Protein AF-A0A519S2W3-F1 (afdb_monomer_lite)

Radius of gyration: 10.27 Å; chains: 1; bounding box: 28×13×24 Å

Sequence (46 aa):
GGTIRALVCYCLEMPLRNAFRLQIDYASVTRIRLEHGRWQLVGLNQ

pLDDT: mean 94.49, std 3.59, range [72.38, 97.12]

Secondary structure (DSSP, 8-state):
-HHHHHHHHHHTT--GGGGGG----TT---EEEEETTEEEEEES--

Structure (mmCIF, N/CA/C/O backbone):
data_AF-A0A519S2W3-F1
#
_entry.id   AF-A0A519S2W3-F1
#
loop_
_atom_site.group_PDB
_atom_site.id
_atom_site.type_symbol
_atom_site.label_atom_id
_atom_site.label_alt_id
_atom_site.label_comp_id
_atom_site.label_asym_id
_atom_site.label_entity_id
_atom_site.label_seq_id
_atom_site.pdbx_PDB_ins_code
_atom_site.Cartn_x
_atom_site.Cartn_y
_atom_site.Cartn_z
_atom_site.occupancy
_atom_site.B_iso_or_equiv
_atom_site.auth_seq_id
_atom_site.auth_comp_id
_atom_site.auth_asym_id
_atom_site.auth_atom_id
_atom_site.pdbx_PDB_model_num
ATOM 1 N N . GLY A 1 1 ? 8.312 2.772 -2.449 1.00 72.38 1 GLY A N 1
ATOM 2 C CA . GLY A 1 1 ? 7.788 1.524 -1.853 1.00 72.38 1 GLY A CA 1
ATOM 3 C C . GLY A 1 1 ? 7.250 1.689 -0.437 1.00 72.38 1 GLY A C 1
ATOM 4 O O . GLY A 1 1 ? 6.168 1.187 -0.173 1.00 72.38 1 GLY A O 1
ATOM 5 N N . GLY A 1 2 ? 7.961 2.372 0.475 1.00 88.75 2 GLY A N 1
ATOM 6 C CA . GLY A 1 2 ? 7.583 2.450 1.901 1.00 88.75 2 GLY A CA 1
ATOM 7 C C . GLY A 1 2 ? 6.165 2.967 2.170 1.00 88.75 2 GLY A C 1
ATOM 8 O O . GLY A 1 2 ? 5.391 2.286 2.833 1.00 88.75 2 GLY A O 1
ATOM 9 N N . THR A 1 3 ? 5.791 4.107 1.584 1.00 94.19 3 THR A N 1
ATOM 10 C CA . THR A 1 3 ? 4.448 4.692 1.751 1.00 94.19 3 THR A CA 1
ATOM 11 C C . THR A 1 3 ? 3.340 3.780 1.230 1.00 94.19 3 THR A C 1
ATOM 13 O O . THR A 1 3 ? 2.336 3.602 1.905 1.00 94.19 3 THR A O 1
ATOM 16 N N . ILE A 1 4 ? 3.541 3.143 0.069 1.00 94.69 4 ILE A N 1
ATOM 17 C CA . ILE A 1 4 ? 2.568 2.198 -0.505 1.00 94.69 4 ILE A CA 1
ATOM 18 C C . ILE A 1 4 ? 2.381 1.003 0.437 1.00 94.69 4 ILE A C 1
ATOM 20 O O . ILE A 1 4 ? 1.254 0.634 0.737 1.00 94.69 4 ILE A O 1
ATOM 24 N N . ARG A 1 5 ? 3.470 0.437 0.976 1.00 95.75 5 ARG A N 1
ATOM 25 C CA . ARG A 1 5 ? 3.403 -0.674 1.943 1.00 95.75 5 ARG A CA 1
ATOM 26 C C . ARG A 1 5 ? 2.674 -0.274 3.227 1.00 95.75 5 ARG A C 1
ATOM 28 O O . ARG A 1 5 ? 1.851 -1.039 3.713 1.00 95.75 5 ARG A O 1
ATOM 35 N N . ALA A 1 6 ? 2.949 0.921 3.754 1.00 96.19 6 ALA A N 1
ATOM 36 C CA . ALA A 1 6 ? 2.269 1.444 4.938 1.00 96.19 6 ALA A CA 1
ATOM 37 C C . ALA A 1 6 ? 0.768 1.652 4.686 1.00 96.19 6 ALA A C 1
ATOM 39 O O . ALA A 1 6 ? -0.044 1.256 5.517 1.00 96.19 6 ALA A O 1
ATOM 40 N N . LEU A 1 7 ? 0.403 2.200 3.522 1.00 95.88 7 LEU A N 1
ATOM 41 C CA . LEU A 1 7 ? -0.989 2.383 3.111 1.00 95.88 7 LEU A CA 1
ATOM 42 C C . LEU A 1 7 ? -1.712 1.039 2.966 1.00 95.88 7 LEU A C 1
ATOM 44 O O . LEU A 1 7 ? -2.812 0.883 3.479 1.00 95.88 7 LEU A O 1
ATOM 48 N N . VAL A 1 8 ? -1.080 0.051 2.329 1.00 95.62 8 VAL A N 1
ATOM 49 C CA . VAL A 1 8 ? -1.639 -1.303 2.196 1.00 95.62 8 VAL A CA 1
ATOM 50 C C . VAL A 1 8 ? -1.835 -1.948 3.569 1.00 95.62 8 VAL A C 1
ATOM 52 O O . VAL A 1 8 ? -2.903 -2.499 3.821 1.00 95.62 8 VAL A O 1
ATOM 55 N N . CYS A 1 9 ? -0.862 -1.842 4.482 1.00 96.06 9 CYS A N 1
ATOM 56 C CA . CYS A 1 9 ? -1.036 -2.319 5.855 1.00 96.06 9 CYS A CA 1
ATOM 57 C C . CYS A 1 9 ? -2.188 -1.611 6.572 1.00 96.06 9 CYS A C 1
ATOM 59 O O . CYS A 1 9 ? -2.981 -2.283 7.219 1.00 96.06 9 CYS A O 1
ATOM 61 N N . TYR A 1 10 ? -2.300 -0.287 6.436 1.00 96.06 10 TYR A N 1
ATOM 62 C CA . TYR A 1 10 ? -3.386 0.486 7.035 1.00 96.06 10 TYR A CA 1
ATOM 63 C C . TYR A 1 10 ? -4.756 0.047 6.509 1.00 96.06 10 TYR A C 1
ATOM 65 O O . TYR A 1 10 ? -5.639 -0.263 7.302 1.00 96.06 10 TYR A O 1
ATOM 73 N N . CYS A 1 11 ? -4.919 -0.043 5.185 1.00 95.62 11 CYS A N 1
ATOM 74 C CA . CYS A 1 11 ? -6.172 -0.474 4.573 1.00 95.62 11 CYS A CA 1
ATOM 75 C C . CYS A 1 11 ? -6.556 -1.885 5.024 1.00 95.62 11 CYS A C 1
ATOM 77 O O . CYS A 1 11 ? -7.702 -2.118 5.380 1.00 95.62 11 CYS A O 1
ATOM 79 N N . LEU A 1 12 ? -5.603 -2.816 5.057 1.00 94.88 12 LEU A N 1
ATOM 80 C CA . LEU A 1 12 ? -5.854 -4.204 5.450 1.00 94.88 12 LEU A CA 1
ATOM 81 C C . LEU A 1 12 ? -5.865 -4.429 6.972 1.00 94.88 12 LEU A C 1
ATOM 83 O O . LEU A 1 12 ? -5.839 -5.580 7.404 1.00 94.88 12 LEU A O 1
ATOM 87 N N . GLU A 1 13 ? -5.852 -3.359 7.773 1.00 94.94 13 GLU A N 1
ATOM 88 C CA . GLU A 1 13 ? -5.819 -3.412 9.242 1.00 94.94 13 GLU A CA 1
ATOM 89 C C . GLU A 1 13 ? -4.675 -4.295 9.790 1.00 94.94 13 GLU A C 1
ATOM 91 O O . GLU A 1 13 ? -4.764 -4.925 10.844 1.00 94.94 13 GLU A O 1
ATOM 96 N N . MET A 1 14 ? -3.557 -4.348 9.061 1.00 95.12 14 MET A N 1
ATOM 97 C CA . MET A 1 14 ? -2.376 -5.124 9.422 1.00 95.12 14 MET A CA 1
ATOM 98 C C . MET A 1 14 ? -1.383 -4.280 10.229 1.00 95.12 14 MET A C 1
ATOM 100 O O . MET A 1 14 ? -1.168 -3.104 9.925 1.00 95.12 14 MET A O 1
ATOM 104 N N . PRO A 1 15 ? -0.664 -4.881 11.195 1.00 96.56 15 PRO A N 1
ATOM 105 C CA . PRO A 1 15 ? 0.415 -4.195 11.894 1.00 96.56 15 PRO A CA 1
ATOM 106 C C . PRO A 1 15 ? 1.487 -3.672 10.928 1.00 96.56 15 PRO A C 1
ATOM 108 O O . PRO A 1 15 ? 1.932 -4.396 10.038 1.00 96.56 15 PRO A O 1
ATOM 111 N N . LEU A 1 16 ? 1.993 -2.453 11.155 1.00 95.25 16 LEU A N 1
ATOM 112 C CA . LEU A 1 16 ? 2.977 -1.812 10.267 1.00 95.25 16 LEU A CA 1
ATOM 113 C C . LEU A 1 16 ? 4.271 -2.627 10.086 1.00 95.25 16 LEU A C 1
ATOM 115 O O . LEU A 1 16 ? 4.905 -2.549 9.040 1.00 95.25 16 LEU A O 1
ATOM 119 N N . ARG A 1 17 ? 4.649 -3.475 11.053 1.00 95.25 17 ARG A N 1
ATOM 120 C CA . ARG A 1 17 ? 5.789 -4.406 10.911 1.00 95.25 17 ARG A CA 1
ATOM 121 C C . ARG A 1 17 ? 5.661 -5.331 9.690 1.00 95.25 17 ARG A C 1
ATOM 123 O O . ARG A 1 17 ? 6.668 -5.795 9.163 1.00 95.25 17 ARG A O 1
ATOM 130 N N . ASN A 1 18 ? 4.438 -5.584 9.221 1.00 95.19 18 ASN A N 1
ATOM 131 C CA . ASN A 1 18 ? 4.169 -6.380 8.029 1.00 95.19 18 ASN A CA 1
ATOM 132 C C . ASN A 1 18 ? 4.538 -5.635 6.735 1.00 95.19 18 ASN A C 1
ATOM 134 O O . ASN A 1 18 ? 4.764 -6.289 5.720 1.00 95.19 18 ASN A O 1
ATOM 138 N N . ALA A 1 19 ? 4.691 -4.305 6.765 1.00 94.94 19 ALA A N 1
ATOM 139 C CA . ALA A 1 19 ? 5.087 -3.507 5.606 1.00 94.94 19 ALA A CA 1
ATOM 140 C C . ALA A 1 19 ? 6.433 -3.96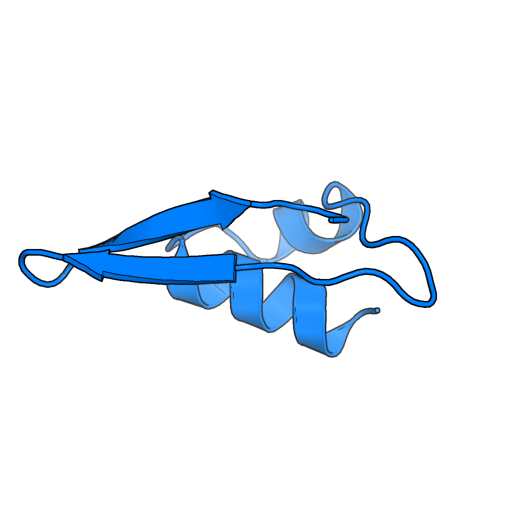1 5.027 1.00 94.94 19 ALA A C 1
ATOM 142 O O . ALA A 1 19 ?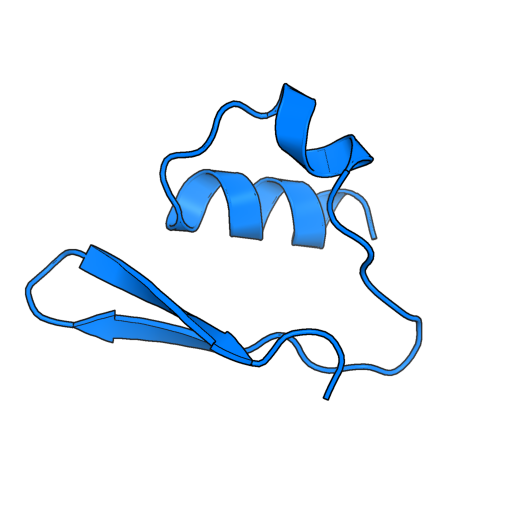 6.602 -3.985 3.813 1.00 94.94 19 ALA A O 1
ATOM 143 N N . PHE A 1 20 ? 7.376 -4.395 5.867 1.00 93.06 20 PHE A N 1
ATOM 144 C CA . PHE A 1 20 ? 8.670 -4.916 5.410 1.00 93.06 20 PHE A CA 1
ATOM 145 C C . PHE A 1 20 ? 8.572 -6.275 4.707 1.00 93.06 20 PHE A C 1
ATOM 147 O O . PHE A 1 20 ? 9.483 -6.643 3.973 1.00 93.06 20 PHE A O 1
ATOM 154 N N . ARG A 1 21 ? 7.467 -7.003 4.906 1.00 92.62 21 ARG A N 1
ATOM 155 C CA . ARG A 1 21 ? 7.186 -8.294 4.259 1.00 92.62 21 ARG A CA 1
ATOM 156 C C . ARG A 1 21 ? 6.370 -8.137 2.970 1.00 92.62 21 ARG A C 1
ATOM 158 O O . ARG A 1 21 ? 6.273 -9.091 2.209 1.00 92.62 21 ARG A O 1
ATOM 165 N N . LEU A 1 22 ? 5.791 -6.959 2.722 1.00 92.75 22 LEU A N 1
ATOM 166 C CA . LEU A 1 22 ? 5.063 -6.641 1.492 1.00 92.75 22 LEU A CA 1
ATOM 167 C C . LEU A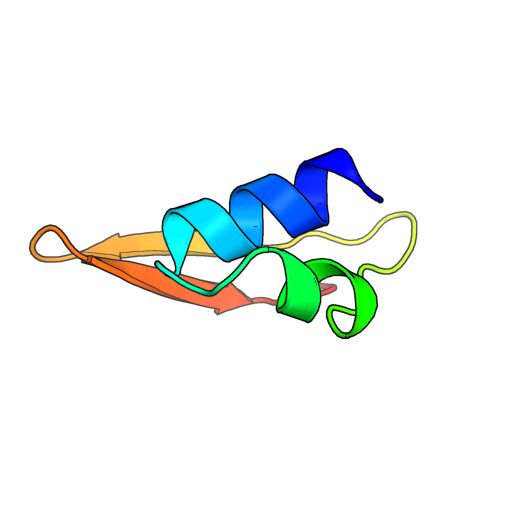 1 22 ? 6.045 -6.326 0.361 1.00 92.75 22 LEU A C 1
ATOM 169 O O . LEU A 1 22 ? 6.655 -5.251 0.311 1.00 92.75 22 LEU A O 1
ATOM 173 N N . GLN A 1 23 ? 6.167 -7.255 -0.580 1.00 93.69 23 GLN A N 1
ATOM 174 C CA . GLN A 1 23 ? 6.884 -7.010 -1.820 1.00 93.69 23 GLN A CA 1
ATOM 175 C C . GLN A 1 23 ? 6.016 -6.140 -2.733 1.00 93.69 23 GLN A C 1
ATOM 177 O O . GLN A 1 23 ? 4.931 -6.543 -3.133 1.00 93.69 23 GLN A O 1
ATOM 182 N N . ILE A 1 24 ? 6.500 -4.931 -3.017 1.00 93.75 24 ILE A N 1
ATOM 183 C CA . ILE A 1 24 ? 5.895 -3.990 -3.962 1.00 93.75 24 ILE A CA 1
ATOM 184 C C . ILE A 1 24 ? 6.944 -3.752 -5.036 1.00 93.75 24 ILE A C 1
ATOM 186 O O . ILE A 1 24 ? 7.983 -3.152 -4.731 1.00 93.75 24 ILE A O 1
ATOM 190 N N . ASP A 1 25 ? 6.685 -4.258 -6.235 1.00 95.38 25 ASP A N 1
ATOM 191 C CA . ASP A 1 25 ? 7.629 -4.211 -7.348 1.00 95.38 25 ASP A CA 1
ATOM 192 C C . ASP A 1 25 ? 7.577 -2.844 -8.040 1.00 95.38 25 ASP A C 1
ATOM 194 O O . ASP A 1 25 ? 6.562 -2.136 -8.012 1.00 95.38 25 ASP A O 1
ATOM 198 N N . TYR A 1 26 ? 8.693 -2.429 -8.636 1.00 94.50 26 TYR A N 1
ATOM 199 C CA . TYR A 1 26 ? 8.740 -1.172 -9.378 1.00 94.50 26 TYR A CA 1
ATOM 200 C C . TYR A 1 26 ? 7.866 -1.254 -10.635 1.00 94.50 26 TYR A C 1
ATOM 202 O O . TYR A 1 26 ? 7.760 -2.315 -11.240 1.00 94.50 26 TYR A O 1
ATOM 210 N N . ALA A 1 27 ? 7.261 -0.126 -11.022 1.00 94.88 27 ALA A N 1
ATOM 211 C CA . ALA A 1 27 ? 6.368 -0.028 -12.181 1.00 94.88 27 ALA A CA 1
ATOM 212 C C . ALA A 1 27 ? 5.167 -0.999 -12.157 1.00 94.88 27 ALA A C 1
ATO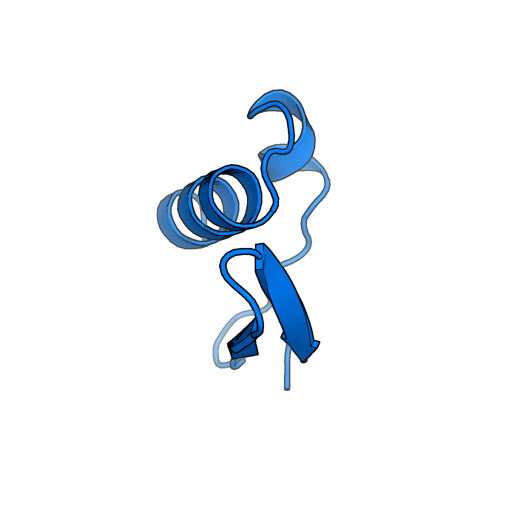M 214 O O . ALA A 1 27 ? 4.611 -1.314 -13.204 1.00 94.88 27 ALA A O 1
ATOM 215 N N . SER A 1 28 ? 4.755 -1.438 -10.966 1.00 95.50 28 SER A N 1
ATOM 216 C CA . SER A 1 28 ? 3.603 -2.316 -10.770 1.00 95.50 28 SER A CA 1
ATOM 217 C C . SER A 1 28 ? 2.422 -1.589 -10.120 1.00 95.50 28 SER A C 1
ATOM 219 O O . SER A 1 28 ? 2.566 -0.513 -9.528 1.00 95.50 28 SER A O 1
ATOM 221 N N . VAL A 1 29 ? 1.240 -2.192 -10.207 1.00 95.38 29 VAL A N 1
ATOM 222 C CA . VAL A 1 29 ? -0.020 -1.686 -9.666 1.00 95.38 29 VAL A 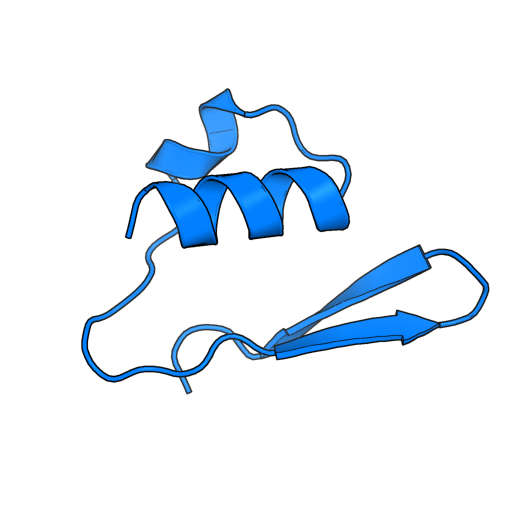CA 1
ATOM 223 C C . VAL A 1 29 ? -0.515 -2.603 -8.549 1.00 95.38 29 VAL A C 1
ATOM 225 O O . VAL A 1 29 ? -0.665 -3.812 -8.709 1.00 95.38 29 VAL A O 1
ATOM 228 N N . THR A 1 30 ? -0.838 -2.008 -7.400 1.00 95.62 30 THR A N 1
ATOM 229 C CA . THR A 1 30 ? -1.549 -2.682 -6.302 1.00 95.62 30 THR A CA 1
ATOM 230 C C . THR A 1 30 ? -2.983 -2.171 -6.254 1.00 95.62 30 THR A C 1
ATOM 232 O O . THR A 1 30 ? -3.206 -0.965 -6.162 1.00 95.62 30 THR A O 1
ATOM 235 N N . ARG A 1 31 ? -3.963 -3.076 -6.322 1.00 96.62 31 ARG A N 1
ATOM 236 C CA . ARG A 1 31 ? -5.393 -2.753 -6.272 1.00 96.62 31 ARG A CA 1
ATOM 237 C C . ARG A 1 31 ? -6.000 -3.249 -4.970 1.00 96.62 31 ARG A C 1
ATOM 239 O O . ARG A 1 31 ? -5.931 -4.432 -4.644 1.00 96.62 31 ARG A O 1
ATOM 246 N N . ILE A 1 32 ? -6.656 -2.335 -4.275 1.00 95.62 32 ILE A N 1
ATOM 247 C CA . ILE A 1 32 ? -7.442 -2.571 -3.065 1.00 95.62 32 ILE A CA 1
ATOM 248 C C . ILE A 1 32 ? -8.858 -2.066 -3.319 1.00 95.62 32 ILE A C 1
ATOM 250 O O . ILE A 1 32 ? -9.048 -1.074 -4.023 1.00 95.62 32 ILE A O 1
ATOM 254 N N . ARG A 1 33 ? -9.854 -2.758 -2.772 1.00 97.12 33 ARG A N 1
ATOM 255 C CA . ARG A 1 33 ? -11.269 -2.424 -2.943 1.00 97.12 33 ARG A CA 1
ATOM 256 C C . ARG A 1 33 ? -11.960 -2.364 -1.591 1.00 97.12 33 ARG A C 1
ATOM 258 O O . ARG A 1 33 ? -11.731 -3.231 -0.757 1.00 97.12 33 ARG A O 1
ATOM 265 N N . LEU A 1 34 ? -12.798 -1.353 -1.390 1.00 96.25 34 LEU A N 1
ATOM 266 C CA . LEU A 1 34 ? -13.666 -1.245 -0.224 1.00 96.25 34 LEU A CA 1
ATOM 267 C C . LEU A 1 34 ? -15.014 -1.890 -0.549 1.00 96.25 34 LEU A C 1
ATOM 269 O O . LEU A 1 34 ? -15.759 -1.368 -1.374 1.00 96.25 34 LEU A O 1
ATOM 273 N N . GLU A 1 35 ? -15.329 -3.008 0.096 1.00 95.62 35 GLU A N 1
ATOM 274 C CA . GLU A 1 35 ? -16.632 -3.668 -0.013 1.00 95.62 35 GLU A CA 1
ATOM 275 C C . GLU A 1 35 ? -17.187 -3.916 1.389 1.00 95.62 35 GLU A C 1
ATOM 277 O O . GLU A 1 35 ? -16.477 -4.389 2.276 1.00 95.62 35 GLU A O 1
ATOM 282 N N . HIS A 1 36 ? -18.459 -3.569 1.610 1.00 94.44 36 HIS A N 1
ATOM 283 C CA . HIS A 1 36 ? -19.136 -3.742 2.903 1.00 94.44 36 HIS A CA 1
ATOM 284 C C . HIS A 1 36 ? -18.362 -3.138 4.095 1.00 94.44 36 HIS A C 1
ATOM 286 O O . HIS A 1 36 ? -18.314 -3.714 5.181 1.00 94.44 36 HIS A O 1
ATOM 292 N N . GLY A 1 37 ? -17.712 -1.988 3.881 1.00 94.38 37 GLY A N 1
ATOM 293 C CA . GLY A 1 37 ? -16.923 -1.301 4.909 1.00 94.38 37 GLY A CA 1
ATOM 294 C C . GLY A 1 37 ? -15.578 -1.959 5.238 1.00 94.38 37 GLY A C 1
ATOM 295 O O . GLY A 1 37 ? -14.928 -1.531 6.185 1.00 94.38 37 GLY A O 1
ATOM 296 N N . ARG A 1 38 ? -15.139 -2.969 4.474 1.00 94.81 38 ARG A N 1
ATOM 297 C CA . ARG A 1 38 ? -13.837 -3.628 4.643 1.00 94.81 38 ARG A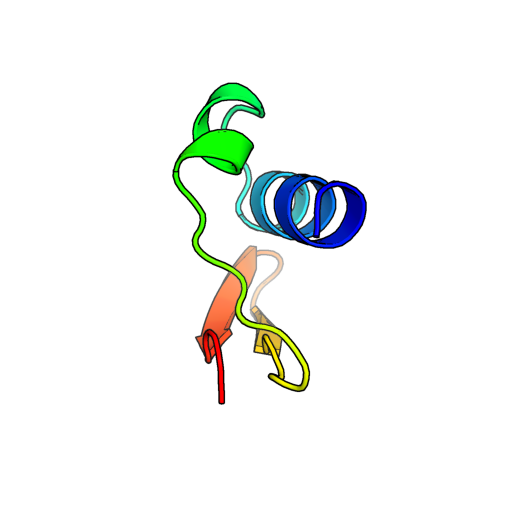 CA 1
ATOM 298 C C . ARG A 1 38 ? -12.990 -3.508 3.386 1.00 94.81 38 ARG A C 1
ATOM 300 O O . ARG A 1 38 ? -13.470 -3.742 2.277 1.00 94.81 38 ARG A O 1
ATOM 307 N N . TRP A 1 39 ? -11.717 -3.178 3.559 1.00 96.75 39 TRP A N 1
ATOM 308 C CA . TRP A 1 39 ? -10.764 -3.198 2.456 1.00 96.75 39 TRP A CA 1
ATOM 309 C C . TRP A 1 39 ? -10.326 -4.628 2.151 1.00 96.75 39 TRP A C 1
ATOM 311 O O . TRP A 1 39 ? -10.032 -5.413 3.049 1.00 96.75 39 TRP A O 1
ATOM 321 N N . GLN A 1 40 ? -10.254 -4.948 0.867 1.00 95.25 40 GLN A N 1
ATOM 322 C CA . GLN A 1 40 ? -9.816 -6.232 0.340 1.00 95.25 40 GLN A CA 1
ATOM 323 C C . GLN A 1 40 ? -8.707 -5.998 -0.678 1.00 95.25 40 GLN A C 1
ATOM 325 O O . GLN A 1 40 ? -8.819 -5.123 -1.540 1.00 95.25 40 GLN A O 1
ATOM 330 N N . LEU A 1 41 ? -7.635 -6.782 -0.594 1.00 94.50 41 LEU A N 1
ATOM 331 C CA . LEU A 1 41 ? -6.585 -6.786 -1.607 1.00 94.50 41 LEU A CA 1
ATOM 332 C C . LEU A 1 41 ? -7.085 -7.563 -2.830 1.00 94.50 41 LEU A C 1
ATOM 334 O O . LEU A 1 41 ? -7.386 -8.747 -2.726 1.00 94.50 41 LEU A O 1
ATOM 338 N N . VAL A 1 42 ? -7.172 -6.898 -3.981 1.00 96.75 42 VAL A N 1
ATOM 339 C CA . VAL A 1 42 ? -7.704 -7.476 -5.231 1.00 96.75 42 VAL A CA 1
ATOM 340 C C . VAL A 1 42 ? -6.587 -7.795 -6.226 1.00 96.75 42 VAL A C 1
ATOM 342 O O . VAL A 1 42 ? -6.735 -8.667 -7.076 1.00 96.75 42 VAL A O 1
ATOM 345 N N . GLY A 1 43 ? -5.452 -7.105 -6.126 1.00 95.56 43 GLY A N 1
ATOM 346 C CA . GLY A 1 43 ? -4.269 -7.385 -6.932 1.00 95.56 43 GLY A CA 1
ATOM 347 C C . GLY A 1 43 ? -3.024 -6.776 -6.306 1.00 95.56 43 GLY A C 1
ATOM 348 O O . GLY A 1 43 ? -3.076 -5.670 -5.772 1.00 95.56 43 GLY A O 1
ATOM 349 N N . LEU A 1 44 ? -1.909 -7.495 -6.376 1.00 94.56 44 LEU A N 1
ATOM 350 C CA . LEU A 1 44 ? -0.600 -7.059 -5.901 1.00 94.56 44 LEU A CA 1
ATOM 351 C C . LEU A 1 44 ? 0.394 -7.221 -7.051 1.00 94.56 44 LEU A C 1
ATOM 353 O O . LEU A 1 44 ? 0.415 -8.278 -7.675 1.00 94.56 44 LEU A O 1
ATOM 357 N N . ASN A 1 45 ? 1.191 -6.186 -7.305 1.00 95.38 45 ASN A N 1
ATOM 358 C CA . ASN A 1 45 ? 2.223 -6.150 -8.345 1.00 95.38 45 ASN A CA 1
ATOM 359 C C . ASN A 1 45 ? 1.743 -6.542 -9.757 1.00 95.38 45 ASN A C 1
ATOM 361 O O . ASN A 1 45 ? 2.396 -7.329 -10.438 1.00 95.38 45 ASN A O 1
ATOM 365 N N . GLN A 1 46 ? 0.593 -6.013 -10.182 1.00 92.31 46 GLN A N 1
ATOM 366 C CA . GLN A 1 46 ? 0.047 -6.222 -11.531 1.00 92.31 46 GLN A CA 1
ATOM 367 C C . GLN A 1 46 ? 0.521 -5.191 -12.549 1.00 92.31 46 GLN A C 1
ATOM 369 O O . GLN A 1 46 ? 0.928 -4.088 -12.122 1.00 92.31 46 GLN A O 1
#

Foldseek 3Di:
DLVVLQVVCVLQVHDSVCSVVQDADPPFDWDWDQDPNHIDTPDGRD